Protein AF-A0A4Y2ALT8-F1 (afdb_monomer)

Organism: Araneus ventricosus (NCBI:txid182803)

Foldseek 3Di:
DDDPPVVVVVVVVVVVVVVVVVVVVVVVVVVVVVVVVVVVVVVVVVVVVVVVVVVVVVVVVVVVVVVVVVVVVVVVVVVVVVVVVVVVVVVVVVVVVVVVVVVVVVVVVVPDPDDDDDDPPPLQQVAFDDPVCQVVQWDDDPVGIDTDGTHDPPDPPVVVVSPD

Solvent-accessible surface area (backbone atoms only — not comparable to full-atom values): 9576 Å² total; per-residue (Å²): 139,85,76,75,63,65,62,54,59,52,52,52,56,51,51,50,53,51,50,51,52,51,49,51,52,50,50,53,51,51,50,50,50,52,52,50,50,51,50,51,52,54,49,50,52,53,52,51,54,48,50,52,53,50,50,50,50,51,53,51,50,51,53,51,51,53,50,52,54,49,51,53,48,50,54,50,50,56,50,52,51,52,50,50,51,51,51,51,52,52,50,51,52,52,51,53,51,48,53,52,52,53,54,56,50,50,67,63,51,62,94,52,92,78,87,85,90,82,82,69,92,56,59,48,69,72,40,69,41,56,79,89,54,19,73,80,52,50,49,77,54,103,87,47,81,47,60,44,62,31,43,65,89,88,60,84,70,51,79,69,71,70,72,121

Secondary structure (DSSP, 8-state):
---THHHHHHHHHHHHHHHHHHHHHHHHHHHHHHHHHHHHHHHHHHHHHHHHHHHHHHHHHHHHHHHHHHHHHHHHHHHHHHHHHHHHHHHHHHHHHHHHHHHHHHHHHTT---------TTHHHHSBPPTTTGGGG-EEETTEEE--SBPPTT-TTHHHHTT-

InterPro domains:
  IPR000477 Reverse transcriptase domain [PF00078] (106-156)
  IPR043128 Reverse transcriptase/Diguanylate cyclase domain [G3DSA:3.30.70.270] (104-160)
  IPR043502 DNA/RNA polymerase superfamily [SSF56672] (100-157)
  IPR053134 RNA-directed DNA polymerase homolog [PTHR24559] (111-159)

Mean predicted aligned error: 14.03 Å

Sequence (164 aa):
MPETGHLTRSMDKQFEKLFAMMAEMKAGQEEMKAGQEQMRVAQAGLEQTMEFGQEEMRSGQEKMRSGQERLEKELRYGQEEMKTQIQAHIGSQVEEIKIHVDGCIRKIEDGSQWFMTLDLKSRYWQVEVRPEDRQKTAFTTGQGLWQFKVMPFGLCNVQQHLKD

Radius of gyration: 54.1 Å; Cα contacts (8 Å, |Δi|>4): 42; chains: 1; bounding box: 93×22×160 Å

pLDDT: mean 88.02, std 11.73, range [47.81, 97.88]

Structure (mmCIF, N/CA/C/O backbone):
data_AF-A0A4Y2ALT8-F1
#
_entry.id   AF-A0A4Y2ALT8-F1
#
loop_
_atom_site.group_PDB
_atom_site.id
_atom_site.type_symbol
_atom_site.label_atom_id
_atom_site.label_alt_id
_atom_site.label_comp_id
_atom_site.label_asym_id
_atom_site.label_entity_id
_atom_site.label_seq_id
_atom_site.pdbx_PDB_ins_code
_atom_site.Cartn_x
_atom_site.Cartn_y
_atom_site.Cartn_z
_atom_site.occupancy
_atom_site.B_iso_or_equiv
_atom_site.auth_seq_id
_atom_site.auth_comp_id
_atom_site.auth_asym_id
_atom_site.auth_atom_id
_atom_site.pdbx_PDB_model_num
ATOM 1 N N . MET A 1 1 ? -57.393 -5.526 118.560 1.00 49.97 1 MET A N 1
ATOM 2 C CA . MET A 1 1 ? -56.574 -5.379 117.341 1.00 49.97 1 MET A CA 1
ATOM 3 C C . MET A 1 1 ? -57.101 -6.372 116.317 1.00 49.97 1 MET A C 1
ATOM 5 O O . MET A 1 1 ? -56.942 -7.563 116.547 1.00 49.97 1 MET A O 1
ATOM 9 N N . PRO A 1 2 ? -57.825 -5.919 115.287 1.00 49.84 2 PRO A N 1
ATOM 10 C CA . PRO A 1 2 ? -57.702 -6.573 113.985 1.00 49.84 2 PRO A CA 1
ATOM 11 C C . PRO A 1 2 ? -57.431 -5.513 112.909 1.00 49.84 2 PRO A C 1
ATOM 13 O O . PRO A 1 2 ? -58.042 -4.451 112.882 1.00 49.84 2 PRO A O 1
ATOM 16 N N . GLU A 1 3 ? -56.358 -5.677 112.151 1.00 47.81 3 GLU A N 1
ATOM 17 C CA . GLU A 1 3 ? -56.377 -6.249 110.793 1.00 47.81 3 GLU A CA 1
ATOM 18 C C . GLU A 1 3 ? -56.004 -5.137 109.805 1.00 47.81 3 GLU A C 1
ATOM 20 O O . GLU A 1 3 ? -56.799 -4.629 109.020 1.00 47.81 3 GLU A O 1
ATOM 25 N N . THR A 1 4 ? -54.725 -4.765 109.844 1.00 51.62 4 THR A N 1
ATOM 26 C CA . THR A 1 4 ? -54.046 -4.016 108.778 1.00 51.62 4 THR A CA 1
ATOM 27 C C . THR A 1 4 ? -53.891 -4.843 107.482 1.00 51.62 4 THR A C 1
ATOM 29 O O . THR A 1 4 ? -53.356 -4.340 106.498 1.00 51.62 4 THR A O 1
ATOM 32 N N . GLY A 1 5 ? -54.392 -6.089 107.438 1.00 54.84 5 GLY A N 1
ATOM 33 C CA . GLY A 1 5 ? -54.210 -7.060 106.350 1.00 54.84 5 GLY A CA 1
ATOM 34 C C . GLY A 1 5 ? -55.026 -6.825 105.070 1.00 54.84 5 GLY A C 1
ATOM 35 O O . GLY A 1 5 ? -54.722 -7.413 104.032 1.00 54.84 5 GLY A O 1
ATOM 36 N N . HIS A 1 6 ? -56.054 -5.969 105.097 1.00 51.75 6 HIS A N 1
ATOM 37 C CA . HIS A 1 6 ? -56.889 -5.706 103.913 1.00 51.75 6 HIS A CA 1
ATOM 38 C C . HIS A 1 6 ? -56.320 -4.594 103.008 1.00 51.75 6 HIS A C 1
ATOM 40 O O . HIS A 1 6 ? -56.526 -4.623 101.792 1.00 51.75 6 HIS A O 1
ATOM 46 N N . LEU A 1 7 ? -55.568 -3.641 103.579 1.00 53.31 7 LEU A N 1
ATOM 47 C CA . LEU A 1 7 ? -54.854 -2.602 102.821 1.00 53.31 7 LEU A CA 1
ATOM 48 C C . LEU A 1 7 ? -53.581 -3.145 102.155 1.00 53.31 7 LEU A C 1
ATOM 50 O O . LEU A 1 7 ? -53.310 -2.799 101.006 1.00 53.31 7 LEU A O 1
ATOM 54 N N . THR A 1 8 ? -52.848 -4.042 102.823 1.00 57.09 8 THR A N 1
ATOM 55 C CA . THR A 1 8 ? -51.634 -4.673 102.272 1.00 57.09 8 THR A CA 1
ATOM 56 C C . THR A 1 8 ? -51.949 -5.506 101.028 1.00 57.09 8 THR A C 1
ATOM 58 O O . THR A 1 8 ? -51.358 -5.287 99.976 1.00 57.09 8 THR A O 1
ATOM 61 N N . ARG A 1 9 ? -53.005 -6.331 101.076 1.00 63.44 9 ARG A N 1
ATOM 62 C CA . ARG A 1 9 ? -53.475 -7.134 99.928 1.00 63.44 9 ARG A CA 1
ATOM 63 C C . ARG A 1 9 ? -53.901 -6.314 98.705 1.00 63.44 9 ARG A C 1
ATOM 65 O O . ARG A 1 9 ? -53.821 -6.799 97.577 1.00 63.44 9 ARG A O 1
ATOM 72 N N . SER A 1 10 ? -54.431 -5.108 98.915 1.00 67.19 10 SER A N 1
ATOM 73 C CA . SER A 1 10 ? -54.848 -4.217 97.825 1.00 67.19 10 SER A CA 1
ATOM 74 C C . SER A 1 10 ? -53.651 -3.524 97.176 1.00 67.19 10 SER A C 1
ATOM 76 O O . SER A 1 10 ? -53.627 -3.389 95.953 1.00 67.19 10 SER A O 1
ATOM 78 N N . MET A 1 11 ? -52.662 -3.110 97.975 1.00 65.19 11 MET A N 1
ATOM 79 C CA . MET A 1 11 ? -51.383 -2.606 97.466 1.00 65.19 11 MET A CA 1
ATOM 80 C C . MET A 1 11 ? -50.657 -3.683 96.653 1.00 65.19 11 MET A C 1
ATOM 82 O O . MET A 1 11 ? -50.224 -3.387 95.544 1.00 65.19 11 MET A O 1
ATOM 86 N N . ASP A 1 12 ? -50.636 -4.934 97.116 1.00 73.25 12 ASP A N 1
ATOM 87 C CA . ASP A 1 12 ? -50.000 -6.048 96.393 1.00 73.25 12 ASP A CA 1
ATOM 88 C C . ASP A 1 12 ? -50.621 -6.284 95.006 1.00 73.25 12 ASP A C 1
ATOM 90 O O . ASP A 1 12 ? -49.911 -6.431 94.015 1.00 73.25 12 ASP A O 1
ATOM 94 N N . LYS A 1 13 ? -51.955 -6.227 94.887 1.00 77.69 13 LYS A N 1
ATOM 95 C CA . LYS A 1 13 ? -52.638 -6.344 93.583 1.00 77.69 13 LYS A CA 1
ATOM 96 C C . LYS A 1 13 ? -52.330 -5.187 92.629 1.00 77.69 13 LYS A C 1
ATOM 98 O O . LYS A 1 13 ? -52.322 -5.392 91.417 1.00 77.69 13 LYS A O 1
ATOM 103 N N . GLN A 1 14 ? -52.137 -3.974 93.149 1.00 77.56 14 GLN A N 1
ATOM 104 C CA . GLN A 1 14 ? -51.771 -2.803 92.343 1.00 77.56 14 GLN A CA 1
ATOM 105 C C . GLN A 1 14 ? -50.308 -2.884 91.883 1.00 77.56 14 GLN A C 1
ATOM 107 O O . GLN A 1 14 ? -50.029 -2.589 90.722 1.00 77.56 14 GLN A O 1
ATOM 112 N N . PHE A 1 15 ? -49.401 -3.347 92.750 1.00 80.19 15 PHE A N 1
ATOM 113 C CA . PHE A 1 15 ? -48.005 -3.613 92.394 1.00 80.19 15 PHE A CA 1
ATOM 114 C C . PHE A 1 15 ? -47.886 -4.711 91.336 1.00 80.19 15 PHE A C 1
ATOM 116 O O . PHE A 1 15 ? -47.162 -4.519 90.3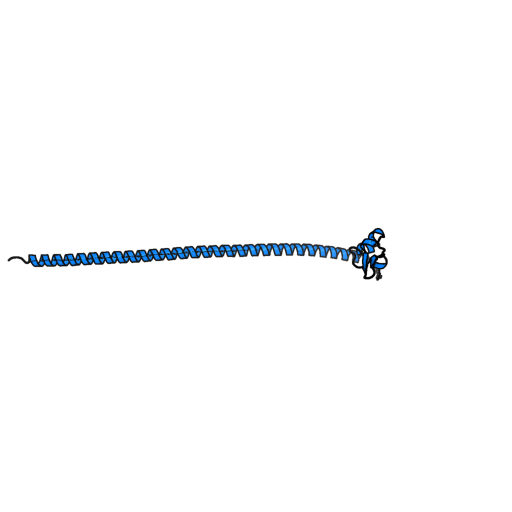65 1.00 80.19 15 PHE A O 1
ATOM 123 N N . GLU A 1 16 ? -48.652 -5.798 91.446 1.00 80.81 16 GLU A N 1
ATOM 124 C CA . GLU A 1 16 ? -48.675 -6.848 90.418 1.00 80.81 16 GLU A CA 1
ATOM 125 C C . GLU A 1 16 ? -49.171 -6.339 89.062 1.00 80.81 16 GLU A C 1
ATOM 127 O O . GLU A 1 16 ? -48.601 -6.647 88.018 1.00 80.81 16 GLU A O 1
ATOM 132 N N . LYS A 1 17 ? -50.194 -5.477 89.059 1.00 85.00 17 LYS A N 1
ATOM 133 C CA . LYS A 1 17 ? -50.675 -4.833 87.828 1.00 85.00 17 LYS A CA 1
ATOM 134 C C . LYS A 1 17 ? -49.611 -3.932 87.193 1.00 85.00 17 LYS A C 1
ATOM 136 O O . LYS A 1 17 ? -49.488 -3.899 85.972 1.00 85.00 17 LYS A O 1
ATOM 141 N N . LEU A 1 18 ? -48.840 -3.221 88.016 1.00 83.94 18 LEU A N 1
ATOM 142 C CA . LEU A 1 18 ? -47.735 -2.372 87.572 1.00 83.94 18 LEU A CA 1
ATOM 143 C C . LEU A 1 18 ? -46.559 -3.206 87.032 1.00 83.94 18 LEU A C 1
ATOM 145 O O . LEU A 1 18 ? -45.992 -2.851 86.001 1.00 83.94 18 LEU A O 1
ATOM 149 N N . PHE A 1 19 ? -46.217 -4.327 87.677 1.00 87.50 19 PHE A N 1
ATOM 150 C CA . PHE A 1 19 ? -45.191 -5.261 87.200 1.00 87.50 19 PHE A CA 1
ATOM 151 C C . PHE A 1 19 ? -45.591 -5.946 85.895 1.00 87.50 19 PHE A C 1
ATOM 153 O O . PHE A 1 19 ? -44.761 -6.030 84.992 1.00 87.50 19 PHE A O 1
ATOM 160 N N . ALA A 1 20 ? -46.853 -6.355 85.753 1.00 85.38 20 ALA A N 1
ATOM 161 C CA . ALA A 1 20 ? -47.384 -6.888 84.501 1.00 85.38 20 ALA A CA 1
ATOM 162 C C . ALA A 1 20 ? -47.300 -5.851 83.370 1.00 85.38 20 ALA A C 1
ATOM 164 O O . ALA A 1 20 ? -46.794 -6.155 82.294 1.00 85.38 20 ALA A O 1
ATOM 165 N N . MET A 1 21 ? -47.688 -4.599 83.635 1.00 85.94 21 MET A N 1
ATOM 166 C CA . MET A 1 21 ? -47.587 -3.512 82.655 1.00 85.94 21 MET A CA 1
ATOM 167 C C . MET A 1 21 ? -46.130 -3.196 82.278 1.00 85.94 21 MET A C 1
ATOM 169 O O . MET A 1 21 ? -45.829 -2.958 81.110 1.00 85.94 21 MET A O 1
ATOM 173 N N . MET A 1 22 ? -45.203 -3.216 83.241 1.00 86.25 22 MET A N 1
ATOM 174 C CA . MET A 1 22 ? -43.770 -3.067 82.963 1.00 86.25 22 MET A CA 1
ATOM 175 C C . MET A 1 22 ? -43.215 -4.253 82.168 1.00 86.25 22 MET A C 1
ATOM 177 O O . MET A 1 22 ? -42.378 -4.047 81.293 1.00 86.25 22 MET A O 1
ATOM 181 N N . ALA A 1 23 ? -43.679 -5.475 82.436 1.00 89.19 23 ALA A N 1
ATOM 182 C CA . ALA A 1 23 ? -43.296 -6.665 81.685 1.00 89.19 23 ALA A CA 1
ATOM 183 C C . ALA A 1 23 ? -43.798 -6.600 80.234 1.00 89.19 23 ALA A C 1
ATOM 185 O O . ALA A 1 23 ? -43.015 -6.848 79.322 1.00 89.19 23 ALA A O 1
ATOM 186 N N . GLU A 1 24 ? -45.047 -6.184 80.009 1.00 89.88 24 GLU A N 1
ATOM 187 C CA . GLU A 1 24 ? -45.611 -5.966 78.669 1.00 89.88 24 GLU A CA 1
ATOM 188 C C . GLU A 1 24 ? -44.885 -4.846 77.918 1.00 89.88 24 GLU A C 1
ATOM 190 O O . GLU A 1 24 ? -44.535 -5.006 76.751 1.00 89.88 24 GLU A O 1
ATOM 195 N N . MET A 1 25 ? -44.589 -3.727 78.585 1.00 90.56 25 MET A N 1
ATOM 196 C CA . MET A 1 25 ? -43.840 -2.620 77.985 1.00 90.56 25 MET A CA 1
ATOM 197 C C . MET A 1 25 ? -42.421 -3.045 77.604 1.00 90.56 25 MET A C 1
ATOM 199 O O . MET A 1 25 ? -41.933 -2.691 76.532 1.00 90.56 25 MET A O 1
ATOM 203 N N . LYS A 1 26 ? -41.764 -3.829 78.463 1.00 88.81 26 LYS A N 1
ATOM 204 C CA . LYS A 1 26 ? -40.421 -4.351 78.212 1.00 88.81 26 LYS A CA 1
ATOM 205 C C . LYS A 1 26 ? -40.422 -5.375 77.077 1.00 88.81 26 LYS A C 1
ATOM 207 O O . LYS A 1 26 ? -39.560 -5.292 76.209 1.00 88.81 26 LYS A O 1
ATOM 212 N N . ALA A 1 27 ? -41.411 -6.267 77.033 1.00 90.25 27 ALA A N 1
ATOM 213 C CA . ALA A 1 27 ? -41.596 -7.214 75.935 1.00 90.25 27 ALA A CA 1
ATOM 214 C C . ALA A 1 27 ? -41.863 -6.489 74.605 1.00 90.25 27 ALA A C 1
ATOM 216 O O . ALA A 1 27 ? -41.186 -6.756 73.617 1.00 90.25 27 ALA A O 1
ATOM 217 N N . GLY A 1 28 ? -42.761 -5.498 74.591 1.00 89.44 28 GLY A N 1
ATOM 218 C CA . GLY A 1 28 ? -43.032 -4.680 73.404 1.00 89.44 28 GLY A CA 1
ATOM 219 C C . GLY A 1 28 ? -41.823 -3.852 72.950 1.00 89.44 28 GLY A C 1
ATOM 220 O O . GLY A 1 28 ? -41.601 -3.669 71.754 1.00 89.44 28 GLY A O 1
ATOM 221 N N . GLN A 1 29 ? -40.990 -3.383 73.885 1.00 87.88 29 GLN A N 1
ATOM 222 C CA . GLN A 1 29 ? -39.743 -2.684 73.568 1.00 87.88 29 GLN A CA 1
ATOM 223 C C . GLN A 1 29 ? -38.677 -3.631 72.991 1.00 87.88 29 GLN A C 1
ATOM 225 O O . GLN A 1 29 ? -37.927 -3.234 72.096 1.00 87.88 29 GLN A O 1
ATOM 230 N N . GLU A 1 30 ? -38.594 -4.868 73.484 1.00 89.44 30 GLU A N 1
ATOM 231 C CA . GLU A 1 30 ? -37.709 -5.899 72.932 1.00 89.44 30 GLU A CA 1
ATOM 232 C C . GLU A 1 30 ? -38.160 -6.346 71.536 1.00 89.44 30 GLU A C 1
ATOM 234 O O . GLU A 1 30 ? -37.317 -6.423 70.640 1.00 89.44 30 GLU A O 1
ATOM 239 N N . GLU A 1 31 ? -39.464 -6.517 71.295 1.00 91.12 31 GLU A N 1
ATOM 240 C CA . GLU A 1 31 ? -39.995 -6.781 69.950 1.00 91.12 31 GLU A CA 1
ATOM 241 C C . GLU A 1 31 ? -39.715 -5.629 68.981 1.00 91.12 31 GLU A C 1
ATOM 243 O O . GLU A 1 31 ? -39.312 -5.865 67.843 1.00 91.12 31 GLU A O 1
ATOM 248 N N . MET A 1 32 ? -39.851 -4.376 69.425 1.00 91.56 32 MET A N 1
ATOM 249 C CA . MET A 1 32 ? -39.527 -3.214 68.595 1.00 91.56 32 MET A CA 1
ATOM 250 C C . MET A 1 32 ? -38.043 -3.186 68.214 1.00 91.56 32 MET A C 1
ATOM 252 O O . MET A 1 32 ? -37.712 -2.940 67.055 1.00 91.56 32 MET A O 1
ATOM 256 N N . LYS A 1 33 ? -37.142 -3.472 69.162 1.00 89.94 33 LYS A N 1
ATOM 257 C CA . LYS A 1 33 ? -35.700 -3.572 68.885 1.00 89.94 33 LYS A CA 1
ATOM 258 C C . LYS A 1 33 ? -35.382 -4.730 67.943 1.00 89.94 33 LYS A C 1
ATOM 260 O O . LYS A 1 33 ? -34.579 -4.558 67.030 1.00 89.94 33 LYS A O 1
ATOM 265 N N . ALA A 1 34 ? -36.022 -5.882 68.131 1.00 92.12 34 ALA A N 1
ATOM 266 C CA . ALA A 1 34 ? -35.870 -7.029 67.242 1.00 92.12 34 ALA A CA 1
ATOM 267 C C . ALA A 1 34 ? -36.375 -6.714 65.824 1.00 92.12 34 ALA A C 1
ATOM 269 O O . ALA A 1 34 ? -35.695 -7.028 64.849 1.00 92.12 34 ALA A O 1
ATOM 270 N N . GLY A 1 35 ? -37.518 -6.034 65.697 1.00 91.81 35 GLY A N 1
ATOM 271 C CA . GLY A 1 35 ? -38.061 -5.582 64.415 1.00 91.81 35 GLY A CA 1
ATOM 272 C C . GLY A 1 35 ? -37.169 -4.549 63.719 1.00 91.81 35 GLY A C 1
ATOM 273 O O . GLY A 1 35 ? -36.952 -4.637 62.511 1.00 91.81 35 GLY A O 1
ATOM 274 N N . GLN A 1 36 ? -36.592 -3.609 64.474 1.00 89.44 36 GLN A N 1
ATOM 275 C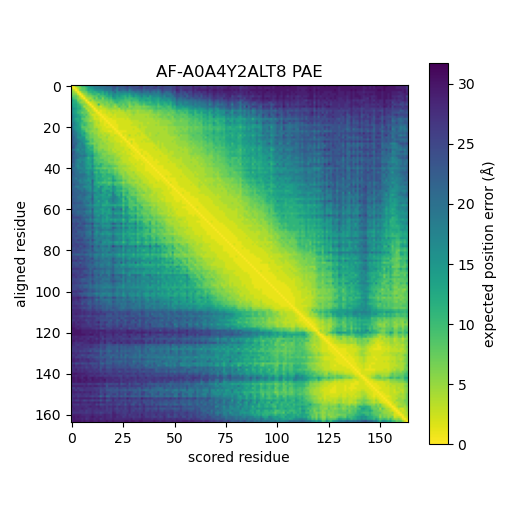 CA . GLN A 1 36 ? -35.621 -2.642 63.953 1.00 89.44 36 GLN A CA 1
ATOM 276 C C . GLN A 1 36 ? -34.328 -3.314 63.483 1.00 89.44 36 GLN A C 1
ATOM 278 O O . GLN A 1 36 ? -33.835 -2.980 62.406 1.00 89.44 36 GLN A O 1
ATOM 283 N N . GLU A 1 37 ? -33.794 -4.280 64.235 1.00 90.81 37 GLU A N 1
ATOM 284 C CA . GLU A 1 37 ? -32.586 -5.000 63.816 1.00 90.81 37 GLU A CA 1
ATOM 285 C C . GLU A 1 37 ? -32.854 -5.882 62.592 1.00 90.81 37 GLU A C 1
ATOM 287 O O . GLU A 1 37 ? -32.040 -5.897 61.672 1.00 90.81 37 GLU A O 1
ATOM 292 N N . GLN A 1 38 ? -34.016 -6.540 62.503 1.00 93.25 38 GLN A N 1
ATOM 293 C CA . GLN A 1 38 ? -34.394 -7.266 61.286 1.00 93.25 38 GLN A CA 1
ATOM 294 C C . GLN A 1 38 ? -34.498 -6.342 60.071 1.00 93.25 38 GLN A C 1
ATOM 296 O O . GLN A 1 38 ? -34.022 -6.700 58.997 1.00 93.25 38 GLN A O 1
ATOM 301 N N . MET A 1 39 ? -35.061 -5.142 60.233 1.00 91.44 39 MET A N 1
ATOM 302 C CA . MET A 1 39 ? -35.112 -4.147 59.161 1.00 91.44 39 MET A CA 1
ATOM 303 C C . MET A 1 39 ? -33.709 -3.698 58.743 1.00 91.44 39 MET A C 1
ATOM 305 O O . MET A 1 39 ? -33.428 -3.602 57.549 1.00 91.44 39 MET A O 1
ATOM 309 N N . ARG A 1 40 ? -32.807 -3.491 59.708 1.00 93.19 40 ARG A N 1
ATOM 310 C CA . ARG A 1 40 ? -31.411 -3.126 59.445 1.00 93.19 40 ARG A CA 1
ATOM 311 C C . ARG A 1 40 ? -30.672 -4.229 58.688 1.00 93.19 40 ARG A C 1
ATOM 313 O O . ARG A 1 40 ? -29.974 -3.939 57.722 1.00 93.19 40 ARG A O 1
ATOM 320 N N . VAL A 1 41 ? -30.857 -5.488 59.087 1.00 94.50 41 VAL A N 1
ATOM 321 C CA . VAL A 1 41 ? -30.268 -6.659 58.415 1.00 94.50 41 VAL A CA 1
ATOM 322 C C . VAL A 1 41 ? -30.853 -6.845 57.014 1.00 94.50 41 VAL A C 1
ATOM 324 O O . VAL A 1 41 ? -30.103 -7.088 56.072 1.00 94.50 41 VAL A O 1
ATOM 327 N N . ALA A 1 42 ? -32.168 -6.684 56.847 1.00 94.00 42 ALA A N 1
ATOM 328 C CA . ALA A 1 42 ? -32.819 -6.763 55.542 1.00 94.00 42 ALA A CA 1
ATOM 329 C C . ALA A 1 42 ? -32.316 -5.666 54.589 1.00 94.00 42 ALA A C 1
ATOM 331 O O . ALA A 1 42 ? -32.006 -5.951 53.433 1.00 94.00 42 ALA A O 1
ATOM 332 N N . GLN A 1 43 ? -32.177 -4.430 55.080 1.00 91.94 43 GLN A N 1
ATOM 333 C CA . GLN A 1 43 ? -31.630 -3.319 54.304 1.00 91.94 43 GLN A CA 1
ATOM 334 C C . GLN A 1 43 ? -30.158 -3.555 53.937 1.00 91.94 43 GLN A C 1
ATOM 336 O O . GLN A 1 43 ? -29.794 -3.389 52.776 1.00 91.94 43 GLN A O 1
ATOM 341 N N . ALA A 1 44 ? -29.334 -4.020 54.880 1.00 92.94 44 ALA A N 1
ATOM 342 C CA . ALA A 1 44 ? -27.934 -4.355 54.615 1.00 92.94 44 ALA A CA 1
ATOM 343 C C . ALA A 1 44 ? -27.789 -5.485 53.578 1.00 92.94 44 ALA A C 1
ATOM 345 O O . ALA A 1 44 ? -26.901 -5.434 52.731 1.00 92.94 44 ALA A O 1
ATOM 346 N N . GLY A 1 45 ? -28.678 -6.484 53.595 1.00 94.38 45 GLY A N 1
ATOM 347 C CA . GLY A 1 45 ? -28.707 -7.542 52.579 1.00 94.38 45 GLY A CA 1
ATOM 348 C C . GLY A 1 45 ? -29.082 -7.024 51.184 1.00 94.38 45 GLY A C 1
ATOM 349 O O . GLY A 1 45 ? -28.513 -7.459 50.181 1.00 94.38 45 GLY A O 1
ATOM 350 N N . LEU A 1 46 ? -30.002 -6.059 51.103 1.00 92.88 46 LEU A N 1
ATOM 351 C CA . LEU A 1 46 ? -30.344 -5.388 49.844 1.00 92.88 46 LEU A CA 1
ATOM 352 C C . LEU A 1 46 ? -29.188 -4.527 49.315 1.00 92.88 46 LEU A C 1
ATOM 354 O O . LEU A 1 46 ? -28.906 -4.551 48.119 1.00 92.88 46 LEU A O 1
ATOM 358 N N . GLU A 1 47 ? -28.486 -3.806 50.189 1.00 92.12 47 GLU A N 1
ATOM 359 C CA . GLU A 1 47 ? -27.292 -3.039 49.812 1.00 92.12 47 GLU A CA 1
ATOM 360 C C . GLU A 1 47 ? -26.176 -3.963 49.305 1.00 92.12 47 GLU A C 1
ATOM 362 O O . GLU A 1 47 ? -25.663 -3.743 48.212 1.00 92.12 47 GLU A O 1
ATOM 367 N N . GLN A 1 48 ? -25.883 -5.062 50.008 1.00 93.00 48 GLN A N 1
ATOM 368 C CA . GLN A 1 48 ? -24.878 -6.042 49.573 1.00 93.00 48 GLN A CA 1
ATOM 369 C C . GLN A 1 48 ? -25.221 -6.698 48.233 1.00 93.00 48 GLN A C 1
ATOM 371 O O . GLN A 1 48 ? -24.342 -6.901 47.398 1.00 93.00 48 GLN A O 1
ATOM 376 N N . THR A 1 49 ? -26.492 -7.036 48.002 1.00 93.50 49 THR A N 1
ATOM 377 C CA . THR A 1 49 ? -26.914 -7.616 46.715 1.00 93.50 49 THR A CA 1
ATOM 378 C C . THR A 1 49 ? -26.819 -6.606 45.573 1.00 93.50 49 THR A C 1
ATOM 380 O O . THR A 1 49 ? -26.450 -6.989 44.461 1.00 93.50 49 THR A O 1
ATOM 383 N N . MET A 1 50 ? -27.072 -5.318 45.831 1.00 92.19 50 MET A N 1
ATOM 384 C CA . MET A 1 50 ? -26.823 -4.258 44.851 1.00 92.19 50 MET A CA 1
ATOM 385 C C . MET A 1 50 ? -25.335 -4.047 44.585 1.00 92.19 50 MET A C 1
ATOM 387 O O . MET A 1 50 ? -24.958 -3.937 43.422 1.00 92.19 50 MET A O 1
ATOM 391 N N . GLU A 1 51 ? -24.500 -3.998 45.622 1.00 93.31 51 GLU A N 1
ATOM 392 C CA . GLU A 1 51 ? -23.050 -3.846 45.470 1.00 93.31 51 GLU A CA 1
ATOM 393 C C . GLU A 1 51 ? -22.461 -5.010 44.674 1.00 93.31 51 GLU A C 1
ATOM 395 O O . GLU A 1 51 ? -21.770 -4.781 43.684 1.00 93.31 51 GLU A O 1
ATOM 400 N N . PHE A 1 52 ? -22.825 -6.249 45.014 1.00 94.75 52 PHE A N 1
ATOM 401 C CA . PHE A 1 52 ? -22.403 -7.432 44.264 1.00 94.75 52 PHE A CA 1
ATOM 402 C C . PHE A 1 52 ? -22.859 -7.372 42.798 1.00 94.75 52 PHE A C 1
ATOM 404 O O . PHE A 1 52 ? -22.066 -7.609 41.887 1.00 94.75 52 PHE A O 1
ATOM 411 N N . GLY A 1 53 ? -24.118 -6.992 42.548 1.00 94.44 53 GLY A N 1
ATOM 412 C CA . GLY A 1 53 ? -24.638 -6.822 41.188 1.00 94.44 53 GLY A CA 1
ATOM 413 C C . GLY A 1 53 ? -23.940 -5.701 40.403 1.00 94.44 53 GLY A C 1
ATOM 414 O O . GLY A 1 53 ? -23.707 -5.835 39.199 1.00 94.44 53 GLY A O 1
ATOM 415 N N . GLN A 1 54 ? -23.566 -4.605 41.068 1.00 92.75 54 GLN A N 1
ATOM 416 C CA . GLN A 1 54 ? -22.796 -3.512 40.467 1.00 92.75 54 GLN A CA 1
ATOM 417 C C . GLN A 1 54 ? -21.359 -3.931 40.157 1.00 92.75 54 GLN A C 1
ATOM 419 O O . GLN A 1 54 ? -20.858 -3.612 39.076 1.00 92.75 54 GLN A O 1
ATOM 424 N N . GLU A 1 55 ? -20.700 -4.655 41.061 1.00 93.81 55 GLU A N 1
ATOM 425 C CA . GLU A 1 55 ? -19.353 -5.187 40.844 1.00 93.81 55 GLU A CA 1
ATOM 426 C C . GLU A 1 55 ? -19.317 -6.187 39.688 1.00 93.81 55 GLU A C 1
ATOM 428 O O . GLU A 1 55 ? -18.425 -6.100 38.840 1.00 93.81 55 GLU A O 1
ATOM 433 N N . GLU A 1 56 ? -20.307 -7.080 39.582 1.00 95.81 56 GLU A N 1
ATOM 434 C CA . GLU A 1 56 ? -20.409 -8.003 38.448 1.00 95.81 56 GLU A CA 1
ATOM 435 C C . GLU A 1 56 ? -20.570 -7.251 37.126 1.00 95.81 56 GLU A C 1
ATOM 437 O O . GLU A 1 56 ? -19.876 -7.548 36.149 1.00 95.81 56 GLU A O 1
ATOM 442 N N . MET A 1 57 ? -21.433 -6.231 37.094 1.00 93.50 57 MET A N 1
ATOM 443 C CA . MET A 1 57 ? -21.630 -5.409 35.901 1.00 93.50 57 MET A CA 1
ATOM 444 C C . MET A 1 57 ? -20.353 -4.653 35.527 1.00 93.50 57 MET A C 1
ATOM 446 O O . MET A 1 57 ? -19.989 -4.606 34.350 1.00 93.50 57 MET A O 1
ATOM 450 N N . ARG A 1 58 ? -19.640 -4.108 36.518 1.00 94.38 58 ARG A N 1
ATOM 451 C CA . ARG A 1 58 ? -18.370 -3.401 36.318 1.00 94.38 58 ARG A CA 1
ATOM 452 C C . ARG A 1 58 ? -17.293 -4.342 35.782 1.00 94.38 58 ARG A C 1
ATOM 454 O O . ARG A 1 58 ? -16.657 -4.027 34.779 1.00 94.38 58 ARG A O 1
ATOM 461 N N . SER A 1 59 ? -17.152 -5.525 36.378 1.00 95.06 59 SER A N 1
ATOM 462 C CA . SER A 1 59 ? -16.233 -6.568 35.907 1.00 95.06 59 SER A CA 1
ATOM 463 C C . SER A 1 59 ? -16.590 -7.039 34.493 1.00 95.06 59 SER A C 1
ATOM 465 O O . SER A 1 59 ? -15.711 -7.211 33.646 1.00 95.06 59 SER A O 1
ATOM 467 N N . GLY A 1 60 ? -17.883 -7.207 34.200 1.00 95.81 60 GLY A N 1
ATOM 468 C CA . GLY A 1 60 ? -18.383 -7.544 32.868 1.00 95.81 60 GLY A CA 1
ATOM 469 C C . GLY A 1 60 ? -18.046 -6.474 31.826 1.00 95.81 60 GLY A C 1
ATOM 470 O O . GLY A 1 60 ? -17.549 -6.802 30.745 1.00 95.81 60 GLY A O 1
ATOM 471 N N . GLN A 1 61 ? -18.238 -5.196 32.163 1.00 93.06 61 GLN A N 1
ATOM 472 C CA . GLN A 1 61 ? -17.877 -4.062 31.307 1.00 93.06 61 GLN A CA 1
ATOM 473 C C . GLN A 1 61 ? -16.364 -3.976 31.067 1.00 93.06 61 GLN A C 1
ATOM 475 O O . GLN A 1 61 ? -15.938 -3.780 29.929 1.00 93.06 61 GLN A O 1
ATOM 480 N N . GLU A 1 62 ? -15.537 -4.173 32.097 1.00 94.75 62 GLU A N 1
ATOM 481 C CA . GLU A 1 62 ? -14.073 -4.180 31.963 1.00 94.75 62 GLU A CA 1
ATOM 482 C C . GLU A 1 62 ? -13.571 -5.329 31.081 1.00 94.75 62 GLU A C 1
ATOM 484 O O . GLU A 1 62 ? -12.688 -5.132 30.240 1.00 94.75 62 GLU A O 1
ATOM 489 N N . LYS A 1 63 ? -14.154 -6.527 31.204 1.00 96.19 63 LYS A N 1
ATOM 490 C CA . LYS A 1 63 ? -13.835 -7.667 30.326 1.00 96.19 63 LYS A CA 1
ATOM 491 C C . LYS A 1 63 ? -14.197 -7.380 28.871 1.00 96.19 63 LYS A C 1
ATOM 493 O O . LYS A 1 63 ? -13.413 -7.689 27.977 1.00 96.19 63 LYS A O 1
ATOM 498 N N . MET A 1 64 ? -15.349 -6.759 28.626 1.00 94.50 64 MET A N 1
ATOM 499 C CA . MET A 1 64 ? -15.759 -6.368 27.275 1.00 94.50 64 MET A CA 1
ATOM 500 C C . MET A 1 64 ? -14.816 -5.314 26.692 1.00 94.50 64 MET A C 1
ATOM 502 O O . MET A 1 64 ? -14.336 -5.470 25.570 1.00 94.50 64 MET A O 1
ATOM 506 N N . ARG A 1 65 ? -14.491 -4.283 27.478 1.00 95.75 65 ARG A N 1
ATOM 507 C CA . ARG A 1 65 ? -13.574 -3.217 27.071 1.00 95.75 65 ARG A CA 1
ATOM 508 C C . ARG A 1 65 ? -12.177 -3.754 26.770 1.00 95.75 65 ARG A C 1
ATOM 510 O O . ARG A 1 65 ? -11.640 -3.484 25.704 1.00 95.75 65 ARG A O 1
ATOM 517 N N . SER A 1 66 ? -11.610 -4.557 27.667 1.00 95.81 66 SER A N 1
ATOM 518 C CA . SER A 1 66 ? -10.289 -5.167 27.458 1.00 95.81 66 SER A CA 1
ATOM 519 C C . SER A 1 66 ? -10.277 -6.157 26.287 1.00 95.81 66 SER A C 1
ATOM 521 O O . SER A 1 66 ? -9.286 -6.237 25.561 1.00 95.81 66 SER A O 1
ATOM 523 N N . GLY A 1 67 ? -11.378 -6.879 26.054 1.00 96.44 67 GLY A N 1
ATOM 524 C CA . GLY A 1 67 ? -11.564 -7.716 24.868 1.00 96.44 67 GLY A CA 1
ATOM 525 C C . GLY A 1 67 ? -11.561 -6.902 23.572 1.00 96.44 67 GLY A C 1
ATOM 526 O O . GLY A 1 67 ? -10.866 -7.266 22.622 1.00 96.44 67 GLY A O 1
ATOM 527 N N . GLN A 1 68 ? -12.272 -5.773 23.553 1.00 94.88 68 GLN A N 1
ATOM 528 C CA . GLN A 1 68 ? -12.301 -4.859 22.413 1.00 94.88 68 GLN A CA 1
ATOM 529 C C . GLN A 1 68 ? -10.926 -4.224 22.158 1.00 94.88 68 GLN A C 1
ATOM 531 O O . GLN A 1 68 ? -10.443 -4.247 21.028 1.00 94.88 68 GLN A O 1
ATOM 536 N N . GLU A 1 69 ? -10.251 -3.739 23.203 1.00 96.50 69 GLU A N 1
ATOM 537 C CA . GLU A 1 69 ? -8.900 -3.170 23.104 1.00 96.50 69 GLU A CA 1
ATOM 538 C C . GLU A 1 69 ? -7.881 -4.203 22.587 1.00 96.50 69 GLU A C 1
ATOM 540 O O . GLU A 1 69 ? -7.024 -3.873 21.764 1.00 96.50 69 GLU A O 1
ATOM 545 N N . ARG A 1 70 ? -7.986 -5.473 23.010 1.00 96.75 70 ARG A N 1
ATOM 546 C CA . ARG A 1 70 ? -7.156 -6.569 22.480 1.00 96.75 70 ARG A CA 1
ATOM 547 C C . ARG A 1 70 ? -7.391 -6.801 20.994 1.00 96.75 70 ARG A C 1
ATOM 549 O O . ARG A 1 70 ? -6.419 -6.885 20.249 1.00 96.75 70 ARG A O 1
ATOM 556 N N . LEU A 1 71 ? -8.650 -6.880 20.567 1.00 95.50 71 LEU A N 1
ATOM 557 C CA . LEU A 1 71 ? -8.992 -7.072 19.158 1.00 95.50 71 LEU A CA 1
ATOM 558 C C . LEU A 1 71 ? -8.460 -5.919 18.300 1.00 95.50 71 LEU A C 1
ATOM 560 O O . LEU A 1 71 ? -7.845 -6.152 17.263 1.00 95.50 71 LEU A O 1
ATOM 564 N N . GLU A 1 72 ? -8.640 -4.677 18.750 1.00 95.94 72 GLU A N 1
ATOM 565 C CA . GLU A 1 72 ? -8.106 -3.507 18.052 1.00 95.94 72 GLU A CA 1
ATOM 566 C C . GLU A 1 72 ? -6.579 -3.534 17.957 1.00 95.94 72 GLU A C 1
ATOM 568 O O . GLU A 1 72 ? -6.015 -3.157 16.927 1.00 95.94 72 GLU A O 1
ATOM 573 N N . LYS A 1 73 ? -5.895 -3.982 19.015 1.00 96.38 73 LYS A N 1
ATOM 574 C CA . LYS A 1 73 ? -4.435 -4.089 19.025 1.00 96.38 73 LYS A CA 1
ATOM 575 C C . LYS A 1 73 ? -3.933 -5.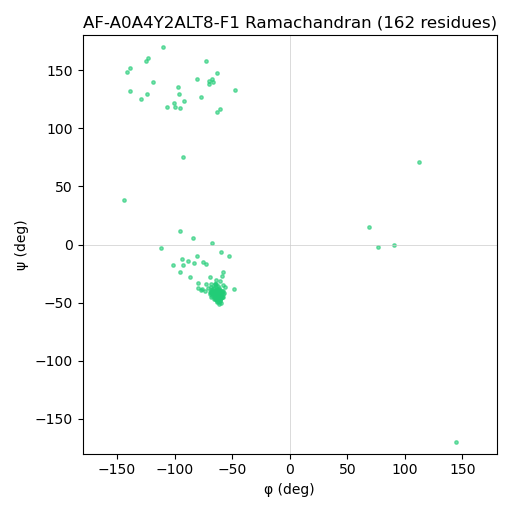164 18.065 1.00 96.38 73 LYS A C 1
ATOM 577 O O . LYS A 1 73 ? -2.989 -4.889 17.332 1.00 96.38 73 LYS A O 1
ATOM 582 N N . GLU A 1 74 ? -4.562 -6.336 18.041 1.00 97.00 74 GLU A N 1
ATOM 583 C CA . GLU A 1 74 ? -4.240 -7.413 17.093 1.00 97.00 74 GLU A CA 1
ATOM 584 C C . GLU A 1 74 ? -4.447 -6.960 15.646 1.00 97.00 74 GLU A C 1
ATOM 586 O O . GLU A 1 74 ? -3.570 -7.139 14.803 1.00 97.00 74 GLU A O 1
ATOM 591 N N . LEU A 1 75 ? -5.563 -6.280 15.362 1.00 95.69 75 LEU A N 1
ATOM 592 C CA . LEU A 1 75 ? -5.835 -5.737 14.031 1.00 95.69 75 LEU A CA 1
ATOM 593 C C . LEU A 1 75 ? -4.789 -4.702 13.613 1.00 95.69 75 LEU A C 1
ATOM 595 O O . LEU A 1 75 ? -4.286 -4.764 12.492 1.00 95.69 75 LEU A O 1
ATOM 599 N N . ARG A 1 76 ? -4.423 -3.773 14.505 1.00 96.88 76 ARG A N 1
ATOM 600 C CA . ARG A 1 76 ? -3.350 -2.806 14.223 1.00 96.88 76 ARG A CA 1
ATOM 601 C C . ARG A 1 76 ? -2.015 -3.506 14.015 1.00 96.88 76 ARG A C 1
ATOM 603 O O . ARG A 1 76 ? -1.324 -3.182 13.059 1.00 96.88 76 ARG A O 1
ATOM 610 N N . TYR A 1 77 ? -1.659 -4.452 14.879 1.00 96.06 77 TYR A N 1
ATOM 611 C CA . TYR A 1 77 ? -0.399 -5.181 14.776 1.00 96.06 77 TYR A CA 1
ATOM 612 C C . TYR A 1 77 ? -0.299 -5.932 13.445 1.00 96.06 77 TYR A C 1
ATOM 614 O O . TYR A 1 77 ? 0.656 -5.715 12.706 1.00 96.06 77 TYR A O 1
ATOM 622 N N . GLY A 1 78 ? -1.322 -6.713 13.083 1.00 96.38 78 GLY A N 1
ATOM 623 C CA . GLY A 1 78 ? -1.353 -7.433 11.808 1.00 96.38 78 GLY A CA 1
ATOM 624 C C . GLY A 1 78 ? -1.339 -6.501 10.591 1.00 96.38 78 GLY A C 1
ATOM 625 O O . GLY A 1 78 ? -0.699 -6.802 9.584 1.00 96.38 78 GLY A O 1
ATOM 626 N N . GLN A 1 79 ? -1.990 -5.335 10.677 1.00 94.94 79 GLN A N 1
ATOM 627 C CA . GLN A 1 79 ? -1.912 -4.319 9.623 1.00 94.94 79 GLN A CA 1
ATOM 628 C C . GLN A 1 79 ? -0.505 -3.734 9.478 1.00 94.94 79 GLN A C 1
ATOM 630 O O . GLN A 1 79 ? -0.016 -3.612 8.355 1.00 94.94 79 GLN A O 1
ATOM 635 N N . GLU A 1 80 ? 0.144 -3.361 10.578 1.00 96.19 80 GLU A N 1
ATOM 636 C CA . GLU A 1 80 ? 1.491 -2.785 10.549 1.00 96.19 80 GLU A CA 1
ATOM 637 C C . GLU A 1 80 ? 2.543 -3.815 10.123 1.00 96.19 80 GLU A C 1
ATOM 639 O O . GLU A 1 80 ? 3.444 -3.487 9.348 1.00 96.19 80 GLU A O 1
ATOM 644 N N . GLU A 1 81 ? 2.396 -5.075 10.533 1.00 97.25 81 GLU A N 1
ATOM 645 C CA . GLU A 1 81 ? 3.253 -6.169 10.079 1.00 97.25 81 GLU A CA 1
ATOM 646 C C . GLU A 1 81 ? 3.140 -6.361 8.562 1.00 97.25 81 GLU A C 1
ATOM 648 O O . GLU A 1 81 ? 4.145 -6.331 7.849 1.00 97.25 81 GLU A O 1
ATOM 653 N N . MET A 1 82 ? 1.914 -6.471 8.044 1.00 96.44 82 MET A N 1
ATOM 654 C CA . MET A 1 82 ? 1.672 -6.646 6.613 1.00 96.44 82 MET A CA 1
ATOM 655 C C . MET A 1 82 ? 2.184 -5.454 5.797 1.00 96.44 82 MET A C 1
ATOM 657 O O . MET A 1 82 ? 2.835 -5.647 4.770 1.00 96.44 82 MET A O 1
ATOM 661 N N . LYS A 1 83 ? 1.951 -4.218 6.259 1.00 96.38 83 LYS A N 1
ATOM 662 C CA . LYS A 1 83 ? 2.513 -3.016 5.621 1.00 96.38 83 LYS A CA 1
ATOM 663 C C . LYS A 1 83 ? 4.035 -3.059 5.591 1.00 96.38 83 LYS A C 1
ATOM 665 O O . LYS A 1 83 ? 4.618 -2.785 4.546 1.00 96.38 83 LYS A O 1
ATOM 670 N N . THR A 1 84 ? 4.665 -3.425 6.704 1.00 97.38 84 THR A N 1
ATOM 671 C CA . THR A 1 84 ? 6.127 -3.510 6.811 1.00 97.38 84 THR A CA 1
ATOM 672 C C . THR A 1 84 ? 6.687 -4.544 5.839 1.00 97.38 84 THR A C 1
ATOM 674 O O . THR A 1 84 ? 7.644 -4.253 5.125 1.00 97.38 84 THR A O 1
ATOM 677 N N . GLN A 1 85 ? 6.067 -5.724 5.747 1.00 97.00 85 GLN A N 1
ATOM 678 C CA . GLN A 1 85 ? 6.478 -6.770 4.807 1.00 97.00 85 GLN A CA 1
ATOM 679 C C . GLN A 1 85 ? 6.319 -6.325 3.348 1.00 97.00 85 GLN A C 1
ATOM 681 O O . GLN A 1 85 ? 7.247 -6.482 2.555 1.00 97.00 85 GLN A O 1
ATOM 686 N N . ILE A 1 86 ? 5.179 -5.720 2.997 1.00 97.31 86 ILE A N 1
ATOM 687 C CA . ILE A 1 86 ? 4.935 -5.184 1.649 1.00 97.31 86 ILE A CA 1
ATOM 688 C C . ILE A 1 86 ? 5.969 -4.109 1.313 1.00 97.31 86 ILE A C 1
ATOM 690 O O . ILE A 1 86 ? 6.572 -4.142 0.242 1.00 97.31 86 ILE A O 1
ATOM 694 N N . GLN A 1 87 ? 6.213 -3.176 2.231 1.00 96.06 87 GLN A N 1
ATOM 695 C CA . GLN A 1 87 ? 7.183 -2.107 2.037 1.00 96.06 87 GLN A CA 1
ATOM 696 C C . GLN A 1 87 ? 8.604 -2.655 1.867 1.00 96.06 87 GLN A C 1
ATOM 698 O O . GLN A 1 87 ? 9.319 -2.202 0.975 1.00 96.06 87 GLN A O 1
ATOM 703 N N . ALA A 1 88 ? 9.006 -3.640 2.672 1.00 97.69 88 ALA A N 1
ATOM 704 C CA . ALA A 1 88 ? 10.309 -4.286 2.549 1.00 97.69 88 ALA A CA 1
ATOM 705 C C . ALA A 1 88 ? 10.453 -5.020 1.207 1.00 97.69 88 ALA A C 1
ATOM 707 O O . ALA A 1 88 ? 11.478 -4.886 0.539 1.00 97.69 88 ALA A O 1
ATOM 708 N N . HIS A 1 89 ? 9.416 -5.744 0.780 1.00 97.88 89 HIS A N 1
ATOM 709 C CA . HIS A 1 89 ? 9.411 -6.458 -0.494 1.00 97.88 89 HIS A CA 1
ATOM 710 C C . HIS A 1 89 ? 9.529 -5.505 -1.687 1.00 97.88 89 HIS A C 1
ATOM 712 O O . HIS A 1 89 ? 10.399 -5.687 -2.539 1.00 97.88 89 HIS A O 1
ATOM 718 N N . ILE A 1 90 ? 8.699 -4.459 -1.721 1.00 96.69 90 ILE A N 1
ATOM 719 C CA . ILE A 1 90 ? 8.753 -3.431 -2.767 1.00 96.69 90 ILE A CA 1
ATOM 720 C C . ILE A 1 90 ? 10.115 -2.730 -2.740 1.00 96.69 90 ILE A C 1
ATOM 722 O O . ILE A 1 90 ? 10.721 -2.542 -3.790 1.00 96.69 90 ILE A O 1
ATOM 726 N N . GLY A 1 91 ? 10.626 -2.384 -1.555 1.00 97.25 91 GLY A N 1
ATOM 727 C CA . GLY A 1 91 ? 11.942 -1.765 -1.398 1.00 97.25 91 GLY A CA 1
ATOM 728 C C . GLY A 1 91 ? 13.066 -2.624 -1.982 1.00 97.25 91 GLY A C 1
ATOM 729 O O . GLY A 1 91 ? 13.891 -2.115 -2.737 1.00 97.25 91 GLY A O 1
ATOM 730 N N . SER A 1 92 ? 13.052 -3.931 -1.706 1.00 97.44 92 SER A N 1
ATOM 731 C CA . SER A 1 92 ? 14.015 -4.882 -2.275 1.00 97.44 92 SER A CA 1
ATOM 732 C C . SER A 1 92 ? 13.925 -4.944 -3.800 1.00 97.44 92 SER A C 1
ATOM 734 O O . SER A 1 92 ? 14.946 -4.848 -4.473 1.00 97.44 92 SER A O 1
ATOM 736 N N . GLN A 1 93 ? 12.714 -5.048 -4.361 1.00 96.62 93 GLN A N 1
ATOM 737 C CA . GLN A 1 93 ? 12.523 -5.088 -5.816 1.00 96.62 93 GLN A CA 1
ATOM 738 C C . GLN A 1 93 ? 13.010 -3.812 -6.502 1.00 96.62 93 GLN A C 1
ATOM 740 O O . GLN A 1 93 ? 13.633 -3.866 -7.561 1.00 96.62 93 GLN A O 1
ATOM 745 N N . VAL A 1 94 ? 12.732 -2.653 -5.903 1.00 97.44 94 VAL A N 1
ATOM 746 C CA . VAL A 1 94 ? 13.188 -1.367 -6.435 1.00 97.44 94 VAL A CA 1
ATOM 747 C C . VAL A 1 94 ? 14.714 -1.288 -6.415 1.00 97.44 94 VAL A C 1
ATOM 749 O O . VAL A 1 94 ? 15.300 -0.848 -7.405 1.00 97.44 94 VAL A O 1
ATOM 752 N N . GLU A 1 95 ? 15.368 -1.751 -5.347 1.00 97.06 95 GLU A N 1
ATOM 753 C CA . GLU A 1 95 ? 16.833 -1.753 -5.283 1.00 97.06 95 GLU A CA 1
ATOM 754 C C . GLU A 1 95 ? 17.448 -2.731 -6.295 1.00 97.06 95 GLU A C 1
ATOM 756 O O . GLU A 1 95 ? 18.421 -2.387 -6.962 1.00 97.06 95 GLU A O 1
ATOM 761 N N . GLU A 1 96 ? 16.855 -3.910 -6.497 1.00 97.12 96 GLU A N 1
ATOM 762 C CA . GLU A 1 96 ? 17.287 -4.849 -7.541 1.00 97.12 96 GLU A CA 1
ATOM 763 C C . GLU A 1 96 ? 17.186 -4.238 -8.945 1.00 97.12 96 GLU A C 1
ATOM 765 O O . GLU A 1 96 ? 18.133 -4.322 -9.734 1.00 97.12 96 GLU A O 1
ATOM 770 N N . ILE A 1 97 ? 16.067 -3.574 -9.256 1.00 97.12 97 ILE A N 1
ATOM 771 C CA . ILE A 1 97 ? 15.878 -2.863 -10.529 1.00 97.12 97 ILE A CA 1
ATOM 772 C C . ILE A 1 97 ? 16.929 -1.764 -10.680 1.00 97.12 97 ILE A C 1
ATOM 774 O O . ILE A 1 97 ? 17.527 -1.627 -11.749 1.00 97.12 97 ILE A O 1
ATOM 778 N N . LYS A 1 98 ? 17.185 -1.000 -9.617 1.00 97.06 98 LYS A N 1
ATOM 779 C CA . LYS A 1 98 ? 18.192 0.061 -9.610 1.00 97.06 98 LYS A CA 1
ATOM 780 C C . LYS A 1 98 ? 19.588 -0.494 -9.889 1.00 97.06 98 LYS A C 1
ATOM 782 O O . LYS A 1 98 ? 20.259 -0.001 -10.792 1.00 97.06 98 LYS A O 1
ATOM 787 N N . ILE A 1 99 ? 19.990 -1.567 -9.207 1.00 97.06 99 ILE A N 1
ATOM 788 C CA . ILE A 1 99 ? 21.270 -2.252 -9.448 1.00 97.06 99 ILE A CA 1
ATOM 789 C C . ILE A 1 99 ? 21.372 -2.721 -10.903 1.00 97.06 99 ILE A C 1
ATOM 791 O O . ILE A 1 99 ? 22.423 -2.568 -11.531 1.00 97.06 99 ILE A O 1
ATOM 795 N N . HIS A 1 100 ? 20.294 -3.278 -11.457 1.00 96.88 100 HIS A N 1
ATOM 796 C CA . HIS A 1 100 ? 20.275 -3.731 -12.843 1.00 96.88 100 HIS A CA 1
ATOM 797 C C . HIS A 1 100 ? 20.455 -2.573 -13.837 1.00 96.88 100 HIS A C 1
ATOM 799 O O . HIS A 1 100 ? 21.271 -2.675 -14.756 1.00 96.88 100 HIS A O 1
ATOM 805 N N . VAL A 1 101 ? 19.729 -1.467 -13.644 1.00 96.94 101 VAL A N 1
ATOM 806 C CA . VAL A 1 101 ? 19.828 -0.266 -14.489 1.00 96.94 101 VAL A CA 1
ATOM 807 C C . VAL A 1 101 ? 21.227 0.341 -14.409 1.00 96.94 101 VAL A C 1
ATOM 809 O O . VAL A 1 101 ? 21.844 0.562 -15.451 1.00 96.94 101 VAL A O 1
ATOM 812 N N . ASP A 1 102 ? 21.768 0.518 -13.203 1.00 96.56 102 AS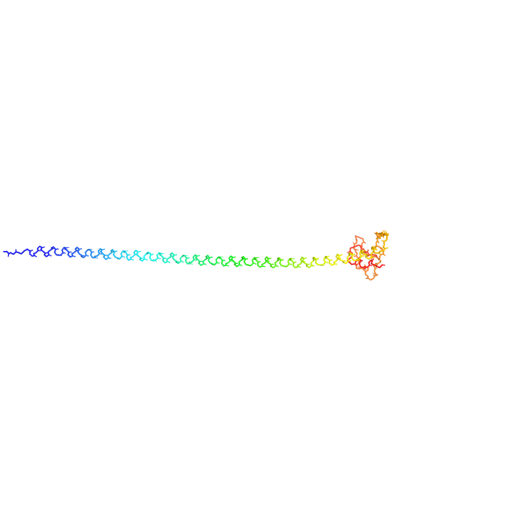P A N 1
ATOM 813 C CA . ASP A 1 102 ? 23.131 1.020 -12.992 1.00 96.56 102 ASP A CA 1
ATOM 814 C C . ASP A 1 102 ? 24.168 0.108 -13.668 1.00 96.56 102 ASP A C 1
ATOM 816 O O . ASP A 1 102 ? 25.122 0.576 -14.292 1.00 96.56 102 ASP A O 1
ATOM 820 N N . GLY A 1 103 ? 23.969 -1.212 -13.598 1.00 96.75 103 GLY A N 1
ATOM 821 C CA . GLY A 1 103 ? 24.809 -2.192 -14.282 1.00 96.75 103 GLY A CA 1
ATOM 822 C C . GLY A 1 103 ? 24.772 -2.063 -15.808 1.00 96.75 103 GLY A C 1
ATOM 823 O O . GLY A 1 103 ? 25.809 -2.190 -16.458 1.00 96.75 103 GLY A O 1
ATOM 824 N N . CYS A 1 104 ? 23.605 -1.789 -16.392 1.00 94.44 104 CYS A N 1
ATOM 825 C CA . CYS A 1 104 ? 23.464 -1.525 -17.825 1.00 94.44 104 CYS A CA 1
ATOM 826 C C . CYS A 1 104 ? 24.133 -0.208 -18.240 1.00 94.44 104 CYS A C 1
ATOM 828 O O . CYS A 1 104 ? 24.801 -0.177 -19.271 1.00 94.44 104 CYS A O 1
ATOM 830 N N . ILE A 1 105 ? 24.005 0.847 -17.430 1.00 94.31 105 ILE A N 1
ATOM 831 C CA . ILE A 1 105 ? 24.640 2.148 -17.687 1.00 94.31 105 ILE A CA 1
ATOM 832 C C . ILE A 1 105 ? 26.164 2.008 -17.679 1.00 94.31 105 ILE A C 1
ATOM 834 O O . ILE A 1 105 ? 26.811 2.392 -18.651 1.00 94.31 105 ILE A O 1
ATOM 838 N N . ARG A 1 106 ? 26.738 1.358 -16.658 1.00 94.75 106 ARG A N 1
ATOM 839 C CA . ARG A 1 106 ? 28.196 1.156 -16.575 1.00 94.75 106 ARG A CA 1
ATOM 840 C C . ARG A 1 106 ? 28.770 0.441 -17.794 1.00 94.75 106 ARG A C 1
ATOM 842 O O . ARG A 1 106 ? 29.859 0.778 -18.233 1.00 94.75 106 ARG A O 1
ATOM 849 N N . LYS A 1 107 ? 28.043 -0.528 -18.363 1.00 93.06 107 LYS A N 1
ATOM 850 C CA . LYS A 1 107 ? 28.473 -1.226 -19.590 1.00 93.06 107 LYS A CA 1
ATOM 851 C C . LYS A 1 107 ? 28.564 -0.303 -20.804 1.00 93.06 107 LYS A C 1
ATOM 853 O O . LYS A 1 107 ? 29.343 -0.581 -21.704 1.00 93.06 107 LYS A O 1
ATOM 858 N N . ILE A 1 108 ? 27.733 0.736 -20.858 1.00 91.50 108 ILE A N 1
ATOM 859 C CA . ILE A 1 108 ? 27.746 1.731 -21.935 1.00 91.50 108 ILE A CA 1
ATOM 860 C C . ILE A 1 108 ? 28.870 2.747 -21.694 1.00 91.50 108 ILE A C 1
ATOM 862 O O . ILE A 1 108 ? 29.521 3.178 -22.644 1.00 91.50 108 ILE A O 1
ATOM 866 N N . GLU A 1 109 ? 29.111 3.107 -20.433 1.00 92.62 109 GLU A N 1
ATOM 867 C CA . GLU A 1 109 ? 30.146 4.066 -20.038 1.00 92.62 109 GLU A CA 1
ATOM 868 C C . GLU A 1 109 ? 31.572 3.519 -20.164 1.00 92.62 109 GLU A C 1
ATOM 870 O O . GLU A 1 109 ? 32.482 4.275 -20.504 1.00 92.62 109 GLU A O 1
ATOM 875 N N . ASP A 1 110 ? 31.781 2.224 -19.918 1.00 92.88 110 ASP A N 1
ATOM 876 C CA . ASP A 1 110 ? 33.121 1.637 -19.890 1.00 92.88 110 ASP A CA 1
ATOM 877 C C . ASP A 1 110 ? 33.822 1.741 -21.258 1.00 92.88 110 ASP A C 1
ATOM 879 O O . ASP A 1 110 ? 33.394 1.166 -22.259 1.00 92.88 110 ASP A O 1
ATOM 883 N N . GLY A 1 111 ? 34.899 2.529 -21.307 1.00 89.75 111 GLY A N 1
ATOM 884 C CA . GLY A 1 111 ? 35.688 2.782 -22.518 1.00 89.75 111 GLY A CA 1
ATOM 885 C C . GLY A 1 111 ? 35.078 3.768 -23.527 1.00 89.75 111 GLY A C 1
ATOM 886 O O . GLY A 1 111 ? 35.733 4.083 -24.526 1.00 89.75 111 GLY A O 1
ATOM 887 N N . SER A 1 112 ? 33.877 4.300 -23.279 1.00 91.94 112 SER A N 1
ATOM 888 C CA . SER A 1 112 ? 33.202 5.244 -24.180 1.00 91.94 112 SER A CA 1
ATOM 889 C C . SER A 1 112 ? 33.529 6.697 -23.827 1.00 91.94 112 SER A C 1
ATOM 891 O O . SER A 1 112 ? 33.280 7.155 -22.718 1.00 91.94 112 SER A O 1
ATOM 893 N N . GLN A 1 113 ? 34.051 7.458 -24.793 1.00 90.94 113 GLN A N 1
ATOM 894 C CA . GLN A 1 113 ? 34.359 8.891 -24.622 1.00 90.94 113 GLN A CA 1
ATOM 895 C C . GLN A 1 113 ? 33.306 9.817 -25.246 1.00 90.94 113 GLN A C 1
ATOM 897 O O . GLN A 1 113 ? 33.254 11.002 -24.928 1.00 90.94 113 GLN A O 1
ATOM 902 N N . TRP A 1 114 ? 32.470 9.283 -26.139 1.00 92.81 114 TRP A N 1
ATOM 903 C CA . TRP A 1 114 ? 31.492 10.043 -26.911 1.00 92.81 114 TRP A CA 1
ATOM 904 C C . TRP A 1 114 ? 30.183 9.265 -26.990 1.00 92.81 114 TRP A C 1
ATOM 906 O O . TRP A 1 114 ? 30.185 8.085 -27.338 1.00 92.81 114 TRP A O 1
ATOM 916 N N . PHE A 1 115 ? 29.068 9.940 -26.716 1.00 90.44 115 PHE A N 1
ATOM 917 C CA . PHE A 1 115 ? 27.727 9.368 -26.812 1.00 90.44 115 PHE A CA 1
ATOM 918 C C . PHE A 1 115 ? 26.906 10.128 -27.849 1.00 90.44 115 PHE A C 1
ATOM 920 O O . PHE A 1 115 ? 26.961 11.356 -27.926 1.00 90.44 115 PHE A O 1
ATOM 927 N N . MET A 1 116 ? 26.119 9.393 -28.631 1.00 90.06 116 MET A N 1
ATOM 928 C CA . MET A 1 116 ? 25.144 9.948 -29.563 1.00 90.06 116 MET A CA 1
ATOM 929 C C . MET A 1 116 ? 23.772 9.361 -29.246 1.00 90.06 116 MET A C 1
ATOM 931 O O . MET A 1 116 ? 23.614 8.144 -29.170 1.00 90.06 116 MET A O 1
ATOM 935 N N . THR A 1 117 ? 22.773 10.229 -29.112 1.00 87.00 117 THR A N 1
ATOM 936 C CA . THR A 1 117 ? 21.376 9.828 -28.930 1.00 87.00 117 THR A CA 1
ATOM 937 C C . THR A 1 117 ? 20.646 9.952 -30.261 1.00 87.00 117 THR A C 1
ATOM 939 O O . THR A 1 117 ? 20.592 11.038 -30.835 1.00 87.00 117 THR A O 1
ATOM 942 N N . LEU A 1 118 ? 20.069 8.852 -30.750 1.00 86.75 118 LEU A N 1
ATOM 943 C CA . LEU A 1 118 ? 19.229 8.833 -31.948 1.00 86.75 118 LEU A CA 1
ATOM 944 C C . LEU A 1 118 ? 17.759 8.659 -31.544 1.00 86.75 118 LEU A C 1
ATOM 946 O O . LEU A 1 118 ? 17.393 7.642 -30.958 1.00 86.75 118 LEU A O 1
ATOM 950 N N . ASP A 1 119 ? 16.918 9.639 -31.870 1.00 81.62 119 ASP A N 1
ATOM 951 C CA . ASP A 1 119 ? 15.477 9.595 -31.598 1.00 81.62 119 ASP A CA 1
ATOM 952 C C . ASP A 1 119 ? 14.693 9.084 -32.818 1.00 81.62 119 ASP A C 1
ATOM 954 O O . ASP A 1 119 ? 14.661 9.714 -33.877 1.00 81.62 119 ASP A O 1
ATOM 958 N N . LEU A 1 120 ? 14.019 7.942 -32.666 1.00 77.44 120 LEU A N 1
ATOM 959 C CA . LEU A 1 120 ? 13.127 7.37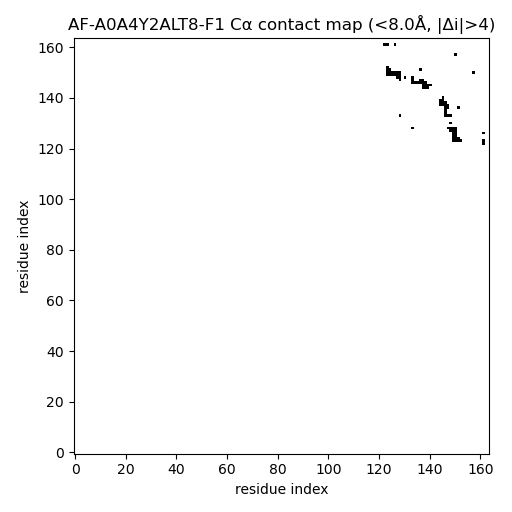6 -33.679 1.00 77.44 120 LEU A CA 1
ATOM 960 C C . LEU A 1 120 ? 11.692 7.860 -33.433 1.00 77.44 120 LEU A C 1
ATOM 962 O O . LEU A 1 120 ? 10.823 7.098 -32.998 1.00 77.44 120 LEU A O 1
ATOM 966 N N . LYS A 1 121 ? 11.434 9.126 -33.775 1.00 67.50 121 LYS A N 1
ATOM 967 C CA . LYS A 1 121 ? 10.173 9.870 -33.554 1.00 67.50 121 LYS A CA 1
ATOM 968 C C . LYS A 1 121 ? 8.883 9.204 -34.066 1.00 67.50 121 LYS A C 1
ATOM 970 O O . LYS A 1 121 ? 7.786 9.684 -33.800 1.00 67.50 121 LYS A O 1
ATOM 975 N N . SER A 1 122 ? 8.973 8.126 -34.845 1.00 72.75 122 SER A N 1
ATOM 976 C CA . SER A 1 122 ? 7.827 7.403 -35.420 1.00 72.75 122 SER A CA 1
ATOM 977 C C . SER A 1 122 ? 8.048 5.888 -35.476 1.00 72.75 122 SER A C 1
ATOM 979 O O . SER A 1 122 ? 7.667 5.241 -36.449 1.00 72.75 122 SER A O 1
ATOM 981 N N . ARG A 1 123 ? 8.689 5.296 -34.457 1.00 74.38 123 ARG A N 1
ATOM 982 C CA . ARG A 1 123 ? 9.009 3.851 -34.443 1.00 74.38 123 ARG A CA 1
ATOM 983 C C . ARG A 1 123 ? 7.774 2.946 -34.584 1.00 74.38 123 ARG A C 1
ATOM 985 O O . ARG A 1 123 ? 7.835 1.940 -35.274 1.00 74.38 123 ARG A O 1
ATOM 992 N N . TYR A 1 124 ? 6.637 3.351 -34.013 1.00 79.44 124 TYR A N 1
ATOM 993 C CA . TYR A 1 124 ? 5.353 2.642 -34.125 1.00 79.44 124 TYR A CA 1
ATOM 994 C C . TYR A 1 124 ? 4.878 2.494 -35.578 1.00 79.44 124 TYR A C 1
ATOM 996 O O . TYR A 1 124 ? 4.434 1.428 -35.991 1.00 79.44 124 TYR A O 1
ATOM 1004 N N . TRP A 1 125 ? 5.050 3.545 -36.380 1.00 80.56 125 TRP A N 1
ATOM 1005 C CA . TRP A 1 125 ? 4.582 3.590 -37.766 1.00 80.56 125 TRP A CA 1
ATOM 1006 C C . TRP A 1 125 ? 5.510 2.871 -38.751 1.00 80.56 125 TRP A C 1
ATOM 1008 O O . TRP A 1 125 ? 5.132 2.685 -39.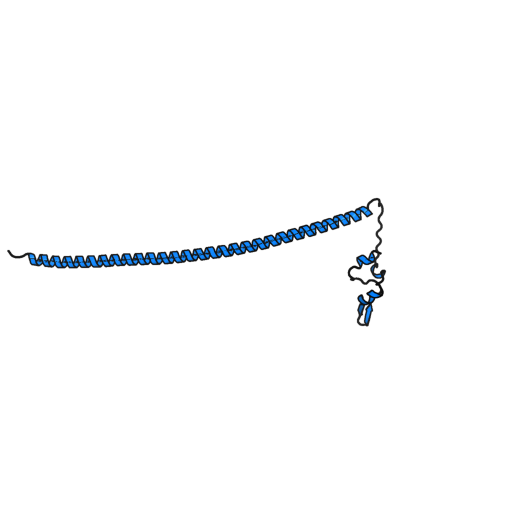902 1.00 80.56 125 TRP A O 1
ATOM 1018 N N . GLN A 1 126 ? 6.707 2.470 -38.311 1.00 83.44 126 GLN A N 1
ATOM 1019 C CA . GLN A 1 126 ? 7.681 1.741 -39.129 1.00 83.44 126 GLN A CA 1
ATOM 1020 C C . GLN A 1 126 ? 7.549 0.220 -38.995 1.00 83.44 126 GLN A C 1
ATOM 1022 O O . GLN A 1 126 ? 8.050 -0.506 -39.847 1.00 83.44 126 GLN A O 1
ATOM 1027 N N . VAL A 1 127 ? 6.876 -0.270 -37.947 1.00 86.06 127 VAL A N 1
ATOM 1028 C CA . VAL A 1 127 ? 6.720 -1.707 -37.695 1.00 86.06 127 VAL A CA 1
ATOM 1029 C C . VAL A 1 127 ? 5.353 -2.173 -38.174 1.00 86.06 127 VAL A C 1
ATOM 1031 O O . VAL A 1 127 ? 4.315 -1.720 -37.684 1.00 86.06 127 VAL A O 1
ATOM 1034 N N . GLU A 1 128 ? 5.352 -3.088 -39.141 1.00 90.12 128 GLU A N 1
ATOM 1035 C CA . GLU A 1 128 ? 4.123 -3.659 -39.679 1.00 90.12 128 GLU A CA 1
ATOM 1036 C C . GLU A 1 128 ? 3.424 -4.576 -38.670 1.00 90.12 128 GLU A C 1
ATOM 1038 O O . GLU A 1 128 ? 4.044 -5.380 -37.972 1.00 90.12 128 GLU A O 1
ATOM 1043 N N . VAL A 1 129 ? 2.094 -4.499 -38.640 1.00 90.19 129 VAL A N 1
ATOM 1044 C CA . VAL A 1 129 ? 1.271 -5.502 -37.965 1.00 90.19 129 VAL A CA 1
ATOM 1045 C C . VAL A 1 129 ? 1.216 -6.726 -38.870 1.00 90.19 129 VAL A C 1
ATOM 1047 O O . VAL A 1 129 ? 0.829 -6.618 -40.044 1.00 90.19 129 VAL A O 1
ATOM 1050 N N . ARG A 1 130 ? 1.569 -7.888 -38.305 1.00 90.44 130 ARG A N 1
ATOM 1051 C CA . ARG A 1 130 ? 1.461 -9.186 -38.981 1.00 90.44 130 ARG A CA 1
ATOM 1052 C C . ARG A 1 130 ? 0.086 -9.328 -39.638 1.00 90.44 130 ARG A C 1
ATOM 1054 O O . ARG A 1 130 ? -0.909 -9.014 -38.978 1.00 90.44 130 ARG A O 1
ATOM 1061 N N . PRO A 1 131 ? -0.002 -9.766 -40.907 1.00 92.62 131 PRO A N 1
ATOM 1062 C CA . PRO A 1 131 ? -1.264 -9.823 -41.641 1.00 92.62 131 PRO A CA 1
ATOM 1063 C C . PRO A 1 131 ? -2.412 -10.491 -40.871 1.00 92.62 131 PRO A C 1
ATOM 1065 O O . PRO A 1 131 ? -3.537 -9.993 -40.911 1.00 92.62 131 PRO A O 1
ATOM 1068 N N . GLU A 1 132 ? -2.113 -11.546 -40.114 1.00 94.19 132 GLU A N 1
ATOM 1069 C CA . GLU A 1 132 ? -3.062 -12.346 -39.329 1.00 94.19 132 GLU A CA 1
ATOM 1070 C C . GLU A 1 132 ? -3.634 -11.582 -38.119 1.00 94.19 132 GLU A C 1
ATOM 1072 O O . GLU A 1 132 ? -4.762 -11.832 -37.681 1.00 94.19 132 GLU A O 1
ATOM 1077 N N . ASP A 1 133 ? -2.867 -10.623 -37.590 1.00 92.50 133 ASP A N 1
ATOM 1078 C CA . ASP A 1 133 ? -3.197 -9.829 -36.404 1.00 92.50 133 ASP A CA 1
ATOM 1079 C C . ASP A 1 133 ? -3.885 -8.494 -36.749 1.00 92.50 133 ASP A C 1
ATOM 1081 O O . ASP A 1 133 ? -4.472 -7.865 -35.867 1.00 92.50 133 ASP A O 1
ATOM 1085 N N . ARG A 1 134 ? -3.891 -8.060 -38.021 1.00 93.25 134 ARG A N 1
ATOM 1086 C CA . ARG A 1 134 ? -4.439 -6.746 -38.431 1.00 93.25 134 ARG A CA 1
ATOM 1087 C C . ARG A 1 134 ? -5.904 -6.564 -38.049 1.00 93.25 134 ARG A C 1
ATOM 1089 O O . ARG A 1 134 ? -6.269 -5.510 -37.539 1.00 93.25 134 ARG A O 1
ATOM 1096 N N . GLN A 1 135 ? -6.718 -7.604 -38.197 1.00 92.94 135 GLN A N 1
ATOM 1097 C CA . GLN A 1 135 ? -8.133 -7.587 -37.810 1.00 92.94 135 GLN A CA 1
ATOM 1098 C C . GLN A 1 135 ? -8.360 -7.275 -36.318 1.00 92.94 135 GLN A C 1
ATOM 1100 O O . GLN A 1 135 ? -9.377 -6.690 -35.962 1.00 92.94 135 GLN A O 1
ATOM 1105 N N . LYS A 1 136 ? -7.397 -7.596 -35.439 1.00 92.31 136 LYS A N 1
ATOM 1106 C CA . LYS A 1 136 ? -7.473 -7.289 -33.997 1.00 92.31 136 LYS A CA 1
ATOM 1107 C C . LYS A 1 136 ? -7.281 -5.800 -33.707 1.00 92.31 136 LYS A C 1
ATOM 1109 O O . LYS A 1 136 ? -7.608 -5.337 -32.622 1.00 92.31 136 LYS A O 1
ATOM 1114 N N . THR A 1 137 ? -6.747 -5.057 -34.673 1.00 92.38 137 THR A N 1
ATOM 1115 C CA . THR A 1 137 ? -6.552 -3.603 -34.600 1.00 92.38 137 THR A CA 1
ATOM 1116 C C . THR A 1 137 ? -7.707 -2.832 -35.244 1.00 92.38 137 THR A C 1
ATOM 1118 O O . THR A 1 137 ? -7.576 -1.638 -35.513 1.00 92.38 137 THR A O 1
ATOM 1121 N N . ALA A 1 138 ? -8.818 -3.509 -35.551 1.00 94.19 138 ALA A N 1
ATOM 1122 C CA . ALA A 1 138 ? -9.932 -2.882 -36.233 1.00 94.19 138 ALA A CA 1
ATOM 1123 C C . ALA A 1 138 ? -10.622 -1.818 -35.362 1.00 94.19 138 ALA A C 1
ATOM 1125 O O . ALA A 1 138 ? -10.819 -2.007 -34.163 1.00 94.19 138 ALA A O 1
ATOM 1126 N N . PHE A 1 139 ? -11.012 -0.704 -35.977 1.00 93.69 139 PHE A N 1
ATOM 1127 C CA . PHE A 1 139 ? -11.721 0.406 -35.348 1.00 93.69 139 PHE A CA 1
ATOM 1128 C C . PHE A 1 139 ? -12.784 0.970 -36.294 1.00 93.69 139 PHE A C 1
ATOM 1130 O O . PHE A 1 139 ? -12.635 0.949 -37.516 1.00 93.69 139 PHE A O 1
ATOM 1137 N N . THR A 1 140 ? -13.876 1.482 -35.736 1.00 95.38 140 THR A N 1
ATOM 1138 C CA . THR A 1 140 ? -14.972 2.071 -36.511 1.00 95.38 140 THR A CA 1
ATOM 1139 C C . THR A 1 140 ? -14.838 3.583 -36.586 1.00 95.38 140 THR A C 1
ATOM 1141 O O . THR A 1 140 ? -14.630 4.248 -35.572 1.00 95.38 140 THR A O 1
ATOM 1144 N N . THR A 1 141 ? -15.040 4.138 -37.773 1.00 93.12 141 THR A N 1
ATOM 1145 C CA . THR A 1 141 ? -15.312 5.564 -37.977 1.00 93.12 141 THR A CA 1
ATOM 1146 C C . THR A 1 141 ? -16.763 5.730 -38.425 1.00 93.12 141 THR A C 1
ATOM 1148 O O . THR A 1 141 ? -17.421 4.756 -38.790 1.00 93.12 141 THR A O 1
ATOM 1151 N N . GLY A 1 142 ? -17.275 6.963 -38.469 1.00 93.69 142 GLY A N 1
ATOM 1152 C CA . GLY A 1 142 ? -18.611 7.233 -39.023 1.00 93.69 142 GLY A CA 1
ATOM 1153 C C . GLY A 1 142 ? -18.784 6.825 -40.498 1.00 93.69 142 GLY A C 1
ATOM 1154 O O . GLY A 1 142 ? -19.889 6.897 -41.020 1.00 93.69 142 GLY A O 1
ATOM 1155 N N . GLN A 1 143 ? -17.705 6.405 -41.168 1.00 91.44 143 GLN A N 1
ATOM 1156 C CA . GLN A 1 143 ? -17.671 6.017 -42.578 1.00 91.44 143 GLN A CA 1
ATOM 1157 C C . GLN A 1 143 ? -17.414 4.515 -42.792 1.00 91.44 143 GLN A C 1
ATOM 1159 O O . GLN A 1 143 ? -17.406 4.068 -43.935 1.00 91.44 143 GLN A O 1
ATOM 1164 N N . GLY A 1 144 ? -17.187 3.727 -41.732 1.00 93.56 144 GLY A N 1
A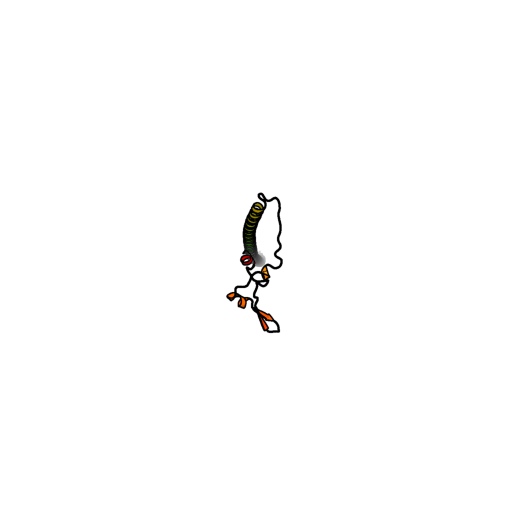TOM 1165 C CA . GLY A 1 144 ? -16.988 2.279 -41.847 1.00 93.56 144 GLY A CA 1
ATOM 1166 C C . GLY A 1 144 ? -15.978 1.693 -40.862 1.00 93.56 144 GLY A C 1
ATOM 1167 O O . GLY A 1 144 ? -15.533 2.353 -39.924 1.00 93.56 144 GLY A O 1
ATOM 1168 N N . LEU A 1 145 ? -15.620 0.427 -41.087 1.00 95.75 145 LEU A N 1
ATOM 1169 C CA . LEU A 1 145 ? -14.642 -0.318 -40.294 1.00 95.75 145 LEU A CA 1
ATOM 1170 C C . LEU A 1 145 ? -13.264 -0.269 -40.966 1.00 95.75 145 LEU A C 1
ATOM 1172 O O . LEU A 1 145 ? -13.127 -0.588 -42.145 1.00 95.75 145 LEU A O 1
ATOM 1176 N N . TRP A 1 146 ? -12.248 0.101 -40.197 1.00 95.25 146 TRP A N 1
ATOM 1177 C CA . TRP A 1 146 ? -10.856 0.227 -40.626 1.00 95.25 146 TRP A CA 1
ATOM 1178 C C . TRP A 1 146 ? -9.967 -0.657 -39.760 1.00 95.25 146 TRP A C 1
ATOM 1180 O O . TRP A 1 146 ? -10.358 -1.022 -38.662 1.00 95.25 146 TRP A O 1
ATOM 1190 N N . GLN A 1 147 ? -8.766 -0.989 -40.230 1.00 94.62 147 GLN A N 1
ATOM 1191 C CA . GLN A 1 147 ? -7.751 -1.699 -39.447 1.00 94.62 147 GLN A CA 1
ATOM 1192 C C . GLN A 1 147 ? -6.369 -1.105 -39.713 1.00 94.62 147 GLN A C 1
ATOM 1194 O O . GLN A 1 147 ? -6.110 -0.591 -40.807 1.00 94.62 147 GLN A O 1
ATOM 1199 N N . PHE A 1 148 ? -5.466 -1.198 -38.742 1.00 93.81 148 PHE A N 1
ATOM 1200 C CA . PHE A 1 148 ? -4.103 -0.711 -38.906 1.00 93.81 148 PHE A CA 1
ATOM 1201 C C . PHE A 1 148 ? -3.227 -1.716 -39.668 1.00 93.81 148 PHE A C 1
ATOM 1203 O O . PHE A 1 148 ? -3.329 -2.931 -39.502 1.00 93.81 148 PH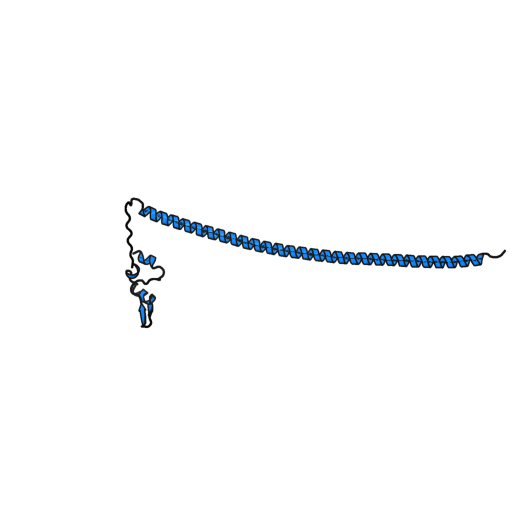E A O 1
ATOM 1210 N N . LYS A 1 149 ? -2.342 -1.195 -40.528 1.00 92.56 149 LYS A N 1
ATOM 1211 C CA . LYS A 1 149 ? -1.303 -1.983 -41.223 1.00 92.56 149 LYS A CA 1
ATOM 1212 C C . LYS A 1 149 ? 0.046 -1.947 -40.502 1.00 92.56 149 LYS A C 1
ATOM 1214 O O . LYS A 1 149 ? 0.842 -2.863 -40.658 1.00 92.56 149 LYS A O 1
ATOM 1219 N N . VAL A 1 150 ? 0.271 -0.906 -39.710 1.00 91.12 150 VAL A N 1
ATOM 1220 C CA . VAL A 1 150 ? 1.462 -0.663 -38.885 1.00 91.12 150 VAL A CA 1
ATOM 1221 C C . VAL A 1 150 ? 1.026 -0.459 -37.443 1.00 91.12 150 VAL A C 1
ATOM 1223 O O . VAL A 1 150 ? -0.147 -0.169 -37.216 1.00 91.12 150 VAL A O 1
ATOM 1226 N N . MET A 1 151 ? 1.913 -0.662 -36.473 1.00 90.25 151 MET A N 1
ATOM 1227 C CA . MET A 1 151 ? 1.516 -0.692 -35.066 1.00 90.25 151 MET A CA 1
ATOM 1228 C C . MET A 1 151 ? 0.878 0.632 -34.615 1.00 90.25 151 MET A C 1
ATOM 1230 O O . MET A 1 151 ? 1.557 1.659 -34.593 1.00 90.25 151 MET A O 1
ATOM 1234 N N . PRO A 1 152 ? -0.410 0.636 -34.217 1.00 88.19 152 PRO A N 1
ATOM 1235 C CA . PRO A 1 152 ? -1.025 1.815 -33.631 1.00 88.19 152 PRO A CA 1
ATOM 1236 C C . PRO A 1 152 ? -0.517 2.057 -32.208 1.00 88.19 152 PRO A C 1
ATOM 1238 O O . PRO A 1 152 ? -0.068 1.146 -31.506 1.00 88.19 152 PRO A O 1
ATOM 1241 N N . PHE A 1 153 ? -0.638 3.302 -31.753 1.00 85.19 153 PHE A N 1
ATOM 1242 C CA . PHE A 1 153 ? -0.415 3.640 -30.351 1.00 85.19 153 PHE A CA 1
ATOM 1243 C C . PHE A 1 153 ? -1.432 2.936 -29.441 1.00 85.19 153 PHE A C 1
ATOM 1245 O O . PHE A 1 153 ? -2.585 2.736 -29.816 1.00 85.19 153 PHE A O 1
ATOM 1252 N N . GLY A 1 154 ? -1.008 2.600 -28.220 1.00 84.12 154 GLY A N 1
ATOM 1253 C CA . GLY A 1 154 ? -1.893 2.062 -27.180 1.00 84.12 154 GLY A CA 1
ATOM 1254 C C . GLY A 1 154 ? -2.035 0.537 -27.146 1.00 84.12 154 GLY A C 1
ATOM 1255 O O . GLY A 1 154 ? -2.720 0.028 -26.264 1.00 84.12 154 GLY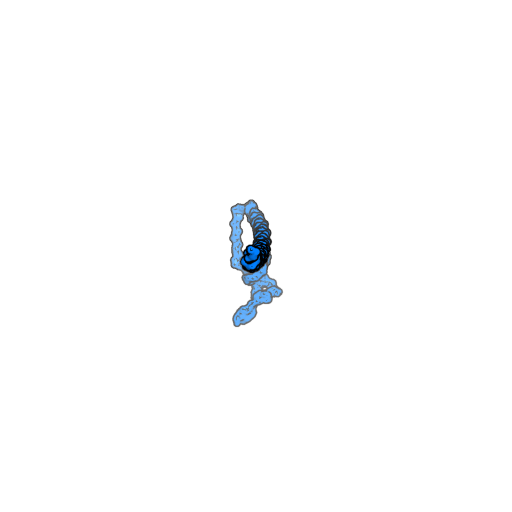 A O 1
ATOM 1256 N N . LEU A 1 155 ? -1.374 -0.211 -28.036 1.00 84.38 155 LEU A N 1
ATOM 1257 C CA . LEU A 1 155 ? -1.296 -1.669 -27.904 1.00 84.38 155 LEU A CA 1
ATOM 1258 C C . LEU A 1 155 ? -0.405 -2.069 -26.713 1.00 84.38 155 LEU A C 1
ATOM 1260 O O . LEU A 1 155 ? 0.672 -1.507 -26.496 1.00 84.38 155 LEU A O 1
ATOM 1264 N N . CYS A 1 156 ? -0.827 -3.076 -25.948 1.00 79.12 156 CYS A N 1
ATOM 1265 C CA . CYS A 1 156 ? -0.003 -3.657 -24.889 1.00 79.12 156 CYS A CA 1
ATOM 1266 C C . CYS A 1 156 ? 1.212 -4.388 -25.493 1.00 79.12 156 CYS A C 1
ATOM 1268 O O . CYS A 1 156 ? 1.096 -5.048 -26.523 1.00 79.12 156 CYS A O 1
ATOM 1270 N N . ASN A 1 157 ? 2.375 -4.306 -24.835 1.00 76.75 157 ASN A N 1
ATOM 1271 C CA . ASN A 1 157 ? 3.615 -5.029 -25.189 1.00 76.75 157 ASN A CA 1
ATOM 1272 C C . ASN A 1 157 ? 4.320 -4.600 -26.490 1.00 76.75 157 ASN A C 1
ATOM 1274 O O . ASN A 1 157 ? 5.234 -5.285 -26.959 1.00 76.75 157 ASN A O 1
ATOM 1278 N N . VAL A 1 158 ? 3.972 -3.436 -27.044 1.00 74.62 158 VAL A N 1
ATOM 1279 C CA . VAL A 1 158 ? 4.645 -2.880 -28.232 1.00 74.62 158 VAL A CA 1
ATOM 1280 C C . VAL A 1 158 ? 6.145 -2.706 -28.004 1.00 74.62 158 VAL A C 1
ATOM 1282 O O . VAL A 1 158 ? 6.945 -3.080 -28.853 1.00 74.62 158 VAL A O 1
ATOM 1285 N N . GLN A 1 159 ? 6.545 -2.232 -26.822 1.00 68.25 159 GLN A N 1
ATOM 1286 C CA . GLN A 1 159 ? 7.952 -2.008 -26.471 1.00 68.25 159 GLN A CA 1
ATOM 1287 C C . GLN A 1 159 ? 8.832 -3.263 -26.581 1.00 68.25 159 GLN A C 1
ATOM 1289 O O . GLN A 1 159 ? 10.040 -3.135 -26.748 1.00 68.25 159 GLN A O 1
ATOM 1294 N N . GLN A 1 160 ? 8.260 -4.467 -26.488 1.00 73.00 160 GLN A N 1
ATOM 1295 C CA . GLN A 1 160 ? 9.009 -5.716 -26.655 1.00 73.00 160 GLN A CA 1
ATOM 1296 C C . GLN A 1 160 ? 9.251 -6.051 -28.131 1.00 73.00 160 GLN A C 1
ATOM 1298 O O . GLN A 1 160 ? 10.304 -6.580 -28.457 1.00 73.00 160 GLN A O 1
ATOM 1303 N N . HIS A 1 161 ? 8.313 -5.693 -29.009 1.00 70.00 161 HIS A N 1
ATOM 1304 C CA . HIS A 1 161 ? 8.358 -5.975 -30.448 1.00 70.00 161 HIS A CA 1
ATOM 1305 C C . HIS A 1 161 ? 9.082 -4.892 -31.254 1.00 70.00 161 HIS A C 1
ATOM 1307 O O . HIS A 1 161 ? 9.414 -5.102 -32.411 1.00 70.00 161 HIS A O 1
ATOM 1313 N N . LEU A 1 162 ? 9.322 -3.724 -30.654 1.00 69.06 162 LEU A N 1
ATOM 1314 C CA . LEU A 1 162 ? 10.130 -2.665 -31.254 1.00 69.06 162 LEU A CA 1
ATOM 1315 C C . LEU A 1 162 ? 11.635 -2.872 -31.024 1.00 69.06 162 LEU A C 1
ATOM 1317 O O . LEU A 1 162 ? 12.382 -1.946 -31.297 1.00 69.06 162 LEU A O 1
ATOM 1321 N N . LYS A 1 163 ? 12.091 -3.989 -30.442 1.00 60.50 163 LYS A N 1
ATOM 1322 C CA . LYS A 1 163 ? 13.514 -4.202 -30.106 1.00 60.50 163 LYS A CA 1
ATOM 1323 C C . LYS A 1 163 ? 14.366 -4.710 -31.272 1.00 60.50 163 LYS A C 1
ATOM 1325 O O . LYS A 1 163 ? 15.586 -4.589 -31.178 1.00 60.50 163 LYS A O 1
ATOM 1330 N N . ASP A 1 164 ? 13.724 -5.202 -32.325 1.00 48.94 164 ASP A N 1
ATOM 1331 C CA . ASP A 1 164 ? 14.346 -5.633 -33.581 1.00 48.94 164 ASP A CA 1
ATOM 1332 C C . ASP A 1 164 ? 14.456 -4.457 -34.573 1.00 48.94 164 ASP A C 1
ATOM 1334 O O . ASP A 1 164 ? 15.368 -4.496 -35.428 1.00 48.94 164 ASP A O 1
#